Protein AF-A0A1C2DY41-F1 (afdb_monomer_lite)

Structure (mmCIF, N/CA/C/O backbone):
data_AF-A0A1C2DY41-F1
#
_entry.id   AF-A0A1C2DY41-F1
#
loop_
_atom_site.group_PDB
_atom_site.id
_atom_site.type_symbol
_atom_site.label_atom_id
_atom_site.label_alt_id
_atom_site.label_comp_id
_atom_site.label_asym_id
_atom_site.label_entity_id
_atom_site.label_seq_id
_atom_site.pdbx_PDB_ins_code
_atom_site.Cartn_x
_atom_site.Cartn_y
_atom_site.Cartn_z
_atom_site.occupancy
_atom_site.B_iso_or_equiv
_atom_site.auth_seq_id
_atom_site.auth_comp_id
_atom_site.auth_asym_id
_atom_site.auth_atom_id
_atom_site.pdbx_PDB_model_num
ATOM 1 N N . MET A 1 1 ? 20.875 1.725 -9.468 1.00 56.31 1 MET A N 1
ATOM 2 C CA . MET A 1 1 ? 19.395 1.753 -9.435 1.00 56.31 1 MET A CA 1
ATOM 3 C C . MET A 1 1 ? 18.793 0.505 -10.077 1.00 56.31 1 MET A C 1
ATOM 5 O O . MET A 1 1 ? 18.008 -0.135 -9.399 1.00 56.31 1 MET A O 1
ATOM 9 N N . HIS A 1 2 ? 19.220 0.080 -11.276 1.00 62.47 2 HIS A N 1
ATOM 10 C CA . HIS A 1 2 ? 18.656 -1.100 -11.961 1.00 62.47 2 HIS A CA 1
ATOM 11 C C . HIS A 1 2 ? 18.615 -2.416 -11.157 1.00 62.47 2 HIS A C 1
ATOM 13 O O . HIS A 1 2 ? 17.599 -3.099 -11.210 1.00 62.47 2 HIS A O 1
ATOM 19 N N . GLU A 1 3 ? 19.654 -2.775 -10.390 1.00 72.12 3 GLU A N 1
ATOM 20 C CA . GLU A 1 3 ? 19.646 -4.041 -9.625 1.00 72.12 3 GLU A CA 1
ATOM 21 C C . GLU A 1 3 ? 18.596 -4.066 -8.506 1.00 72.12 3 GLU A C 1
ATOM 23 O O . GLU A 1 3 ? 17.915 -5.072 -8.311 1.00 72.12 3 GLU A O 1
ATOM 28 N N . VAL A 1 4 ? 18.418 -2.943 -7.803 1.00 74.19 4 VAL A N 1
ATOM 29 C CA . VAL A 1 4 ? 17.434 -2.823 -6.716 1.00 74.19 4 VAL A CA 1
ATOM 30 C C . VAL A 1 4 ? 16.016 -2.866 -7.281 1.00 74.19 4 VAL A C 1
ATOM 32 O O . VAL A 1 4 ? 15.164 -3.574 -6.748 1.00 74.19 4 VAL A O 1
ATOM 35 N N . SER A 1 5 ? 15.777 -2.165 -8.392 1.00 71.62 5 SER A N 1
ATOM 36 C CA . SER A 1 5 ? 14.498 -2.195 -9.105 1.00 71.62 5 SER A CA 1
ATOM 37 C C . SER A 1 5 ? 14.174 -3.607 -9.602 1.00 71.62 5 SER A C 1
ATOM 39 O O . SER A 1 5 ? 13.076 -4.100 -9.369 1.00 71.62 5 SER A O 1
ATOM 41 N N . ALA A 1 6 ? 15.137 -4.295 -10.224 1.00 79.56 6 ALA A N 1
ATOM 42 C CA . ALA A 1 6 ? 14.951 -5.651 -10.740 1.00 79.56 6 ALA A CA 1
ATOM 43 C C . ALA A 1 6 ? 14.641 -6.661 -9.628 1.00 79.56 6 ALA A C 1
ATOM 45 O O . ALA A 1 6 ? 13.725 -7.472 -9.770 1.00 79.56 6 ALA A O 1
ATOM 46 N N . TRP A 1 7 ? 15.350 -6.579 -8.498 1.00 85.06 7 TRP A N 1
ATOM 47 C CA . TRP A 1 7 ? 15.055 -7.398 -7.325 1.00 85.06 7 TRP A CA 1
ATOM 48 C C . TRP A 1 7 ? 13.657 -7.105 -6.761 1.00 85.06 7 TRP A C 1
ATOM 50 O O . TRP A 1 7 ? 12.905 -8.035 -6.468 1.00 85.06 7 TRP A O 1
ATOM 60 N N . PHE A 1 8 ? 13.278 -5.826 -6.667 1.00 84.50 8 PHE A N 1
ATOM 61 C CA . PHE A 1 8 ? 11.956 -5.416 -6.192 1.00 84.50 8 PHE A CA 1
ATOM 62 C C . PHE A 1 8 ? 10.833 -5.963 -7.081 1.00 84.50 8 PHE A C 1
ATOM 64 O O . PHE A 1 8 ? 9.886 -6.549 -6.563 1.00 84.50 8 PHE A O 1
ATOM 71 N N . PHE A 1 9 ? 10.956 -5.850 -8.409 1.00 82.00 9 PHE A N 1
ATOM 72 C CA . PHE A 1 9 ? 9.982 -6.420 -9.345 1.00 82.00 9 PHE A CA 1
ATOM 73 C C . PHE A 1 9 ? 9.927 -7.952 -9.272 1.00 82.00 9 PHE A C 1
ATOM 75 O O . PHE A 1 9 ? 8.837 -8.518 -9.322 1.00 82.00 9 PHE A O 1
ATOM 82 N N . ALA A 1 10 ? 11.067 -8.628 -9.086 1.00 86.69 10 ALA A N 1
ATOM 83 C CA . ALA A 1 10 ? 11.109 -10.083 -8.916 1.00 86.69 10 ALA A CA 1
ATOM 84 C C . ALA A 1 10 ? 10.403 -10.552 -7.631 1.00 86.69 10 ALA A C 1
ATOM 86 O O . ALA A 1 10 ? 9.807 -11.627 -7.608 1.00 86.69 10 ALA A O 1
ATOM 87 N N . GLN A 1 11 ? 10.450 -9.743 -6.571 1.00 88.81 11 GLN A N 1
ATOM 88 C CA . GLN A 1 11 ? 9.827 -10.035 -5.278 1.00 88.81 11 GLN A CA 1
ATOM 89 C C . GLN A 1 11 ? 8.467 -9.351 -5.086 1.00 88.81 11 GLN A C 1
ATOM 91 O O . GLN A 1 11 ? 7.870 -9.472 -4.018 1.00 88.81 11 GLN A O 1
ATOM 96 N N . LEU A 1 12 ? 7.942 -8.651 -6.096 1.00 85.75 12 LEU A N 1
ATOM 97 C CA . LEU A 1 12 ? 6.758 -7.801 -5.959 1.00 85.75 12 LEU A CA 1
ATOM 98 C C . LEU A 1 12 ? 5.538 -8.572 -5.436 1.00 85.75 12 LEU A C 1
ATOM 100 O O . LEU A 1 12 ? 4.820 -8.080 -4.566 1.00 85.75 12 LEU A O 1
ATOM 104 N N . SER A 1 13 ? 5.319 -9.794 -5.927 1.00 86.00 13 SER A N 1
ATOM 105 C CA . SER A 1 13 ? 4.223 -10.666 -5.484 1.00 86.00 13 SER A CA 1
ATOM 106 C C . SER A 1 13 ? 4.357 -11.055 -4.009 1.00 86.00 13 SER A C 1
ATOM 108 O O . SER A 1 13 ? 3.382 -11.004 -3.254 1.00 86.00 13 SER A O 1
ATOM 110 N N . VAL A 1 14 ? 5.577 -11.383 -3.579 1.00 89.56 14 VAL A N 1
ATOM 111 C CA . VAL A 1 14 ? 5.907 -11.742 -2.196 1.00 89.56 14 VAL A CA 1
ATOM 112 C C . VAL A 1 14 ? 5.723 -10.532 -1.283 1.00 89.56 14 VAL A C 1
ATOM 114 O O . VAL A 1 14 ? 5.019 -10.627 -0.281 1.00 89.56 14 VAL A O 1
ATOM 117 N N . ILE A 1 15 ? 6.267 -9.372 -1.662 1.00 88.94 15 ILE A N 1
ATOM 118 C CA . ILE A 1 15 ? 6.130 -8.115 -0.912 1.00 88.94 15 ILE A CA 1
ATOM 119 C C . ILE A 1 15 ? 4.652 -7.736 -0.780 1.00 88.94 15 ILE A C 1
ATOM 121 O O . ILE A 1 15 ? 4.196 -7.425 0.318 1.00 88.94 15 ILE A O 1
ATOM 125 N N . THR A 1 16 ? 3.879 -7.821 -1.864 1.00 89.38 16 THR A N 1
ATOM 126 C CA . THR A 1 16 ? 2.433 -7.539 -1.869 1.00 89.38 16 THR A CA 1
ATOM 127 C C . THR A 1 16 ? 1.678 -8.451 -0.906 1.00 89.38 16 THR A C 1
ATOM 129 O O . THR A 1 16 ? 0.885 -7.974 -0.093 1.00 89.38 16 THR A O 1
ATOM 132 N N . THR A 1 17 ? 1.978 -9.751 -0.944 1.00 86.88 17 THR A N 1
ATOM 133 C CA . THR A 1 17 ? 1.360 -10.750 -0.064 1.00 86.88 17 THR A CA 1
ATOM 134 C C . THR A 1 17 ? 1.696 -10.478 1.399 1.00 86.88 17 THR A C 1
ATOM 136 O O . THR A 1 17 ? 0.796 -10.406 2.233 1.00 86.88 17 THR A O 1
ATOM 139 N N . ILE A 1 18 ? 2.975 -10.255 1.717 1.00 91.12 18 ILE A N 1
ATOM 140 C CA . ILE A 1 18 ? 3.421 -9.941 3.080 1.00 91.12 18 ILE A CA 1
ATOM 141 C C . ILE A 1 18 ? 2.744 -8.662 3.579 1.00 91.12 18 ILE A C 1
ATOM 143 O O . ILE A 1 18 ? 2.236 -8.639 4.696 1.00 91.12 18 ILE A O 1
ATOM 147 N N . THR A 1 19 ? 2.683 -7.618 2.750 1.00 88.44 19 THR A N 1
ATOM 148 C CA . THR A 1 19 ? 2.072 -6.333 3.124 1.00 88.44 19 THR A CA 1
ATOM 149 C C . THR A 1 19 ? 0.585 -6.499 3.439 1.00 88.44 19 THR A C 1
ATOM 151 O O . THR A 1 19 ? 0.116 -5.996 4.459 1.00 88.44 19 THR A O 1
ATOM 154 N N . GLY A 1 20 ? -0.146 -7.261 2.619 1.00 87.44 20 GLY A N 1
ATOM 155 C CA . GLY A 1 20 ? -1.555 -7.574 2.865 1.00 87.44 20 GLY A CA 1
ATOM 156 C C . GLY A 1 20 ? -1.766 -8.393 4.142 1.00 87.44 20 GLY A C 1
ATOM 157 O O . GLY A 1 20 ? -2.648 -8.071 4.941 1.00 87.44 20 GLY A O 1
ATOM 158 N N . VAL A 1 21 ? -0.942 -9.417 4.378 1.00 90.00 21 VAL A N 1
ATOM 159 C CA . VAL A 1 21 ? -1.025 -10.259 5.583 1.00 90.00 21 VAL A CA 1
ATOM 160 C C . VAL A 1 21 ? -0.725 -9.445 6.841 1.00 90.00 21 VAL A C 1
ATOM 162 O O . VAL A 1 21 ? -1.483 -9.499 7.807 1.00 90.00 21 VAL A O 1
ATOM 165 N N . VAL A 1 22 ? 0.337 -8.637 6.827 1.00 90.00 22 VAL A N 1
ATOM 166 C CA . VAL A 1 22 ? 0.676 -7.750 7.947 1.00 90.00 22 VAL A CA 1
ATOM 167 C C . VAL A 1 22 ? -0.465 -6.770 8.216 1.00 90.00 22 VAL A C 1
ATOM 169 O O . VAL A 1 22 ? -0.883 -6.638 9.363 1.00 90.00 22 VAL A O 1
ATOM 172 N N . ALA A 1 23 ? -1.027 -6.139 7.182 1.00 86.56 23 ALA A N 1
ATOM 173 C CA . ALA A 1 23 ? -2.151 -5.217 7.333 1.00 86.56 23 ALA A CA 1
ATOM 174 C C . ALA A 1 23 ? -3.395 -5.887 7.938 1.00 86.56 23 ALA A C 1
ATOM 176 O O . ALA A 1 23 ? -4.063 -5.290 8.786 1.00 86.56 23 ALA A O 1
ATOM 177 N N . PHE A 1 24 ? -3.678 -7.137 7.557 1.00 87.25 24 PHE A N 1
ATOM 178 C CA . PHE A 1 24 ? -4.754 -7.931 8.148 1.00 87.25 24 PHE A CA 1
ATOM 179 C C . PHE A 1 24 ? -4.530 -8.132 9.652 1.00 87.25 24 PHE A C 1
ATOM 181 O O . PHE A 1 24 ? -5.380 -7.758 10.460 1.00 87.25 24 PHE A O 1
ATOM 188 N N . PHE A 1 25 ? -3.358 -8.644 10.042 1.00 88.31 25 PHE A N 1
ATOM 189 C CA . PHE A 1 25 ? -3.040 -8.888 11.451 1.00 88.31 25 PHE A CA 1
ATOM 190 C C . PHE A 1 25 ? -3.033 -7.602 12.280 1.00 88.31 25 PHE A C 1
ATOM 192 O O . PHE A 1 25 ? -3.614 -7.573 13.365 1.00 88.31 25 PHE A O 1
ATOM 199 N N . VAL A 1 26 ? -2.436 -6.522 11.767 1.00 87.31 26 VAL A N 1
ATOM 200 C CA . VAL A 1 26 ? -2.442 -5.214 12.437 1.00 87.31 26 VAL A CA 1
ATOM 201 C C . VAL A 1 26 ? -3.879 -4.726 12.635 1.00 87.31 26 VAL A C 1
ATOM 203 O O . VAL A 1 26 ? -4.224 -4.292 13.732 1.00 87.31 26 VAL A O 1
ATOM 206 N N . SER A 1 27 ? -4.744 -4.858 11.627 1.00 84.44 27 SER A N 1
ATOM 207 C CA . SER A 1 27 ? -6.152 -4.452 11.726 1.00 84.44 27 SER A CA 1
ATOM 208 C C . SER A 1 27 ? -6.921 -5.269 12.765 1.00 84.44 27 SER A C 1
ATOM 210 O O . SER A 1 27 ? -7.642 -4.696 13.584 1.00 84.44 27 SER A O 1
ATOM 212 N N . CYS A 1 28 ? -6.716 -6.590 12.799 1.00 84.12 28 CYS A N 1
ATOM 213 C CA . CYS A 1 28 ? -7.316 -7.459 13.810 1.00 84.12 28 CYS A CA 1
ATOM 214 C C . CYS A 1 28 ? -6.866 -7.104 15.235 1.00 84.12 28 CYS A C 1
ATOM 216 O O . CYS A 1 28 ? -7.679 -7.138 16.156 1.00 84.12 28 CYS A O 1
ATOM 218 N N . VAL A 1 29 ? -5.594 -6.736 15.427 1.00 85.81 29 VAL A N 1
ATOM 219 C CA . VAL A 1 29 ? -5.056 -6.360 16.744 1.00 85.81 29 VAL A CA 1
ATOM 220 C C . VAL A 1 29 ? -5.559 -4.982 17.184 1.00 85.81 29 VAL A C 1
ATOM 222 O O . VAL A 1 29 ? -5.980 -4.823 18.330 1.00 85.81 29 VAL A O 1
ATOM 225 N N . VAL A 1 30 ? -5.550 -3.991 16.287 1.00 81.69 30 VAL A N 1
ATOM 226 C CA . VAL A 1 30 ? -5.932 -2.602 16.600 1.00 81.69 30 VAL A CA 1
ATOM 227 C C . VAL A 1 30 ? -7.434 -2.471 16.860 1.00 81.69 30 VAL A C 1
ATOM 229 O O . VAL A 1 30 ? -7.835 -1.764 17.784 1.00 81.69 30 VAL A O 1
ATOM 232 N N . LYS A 1 31 ? -8.274 -3.172 16.089 1.00 77.62 31 LYS A N 1
ATOM 233 C CA . LYS A 1 31 ? -9.740 -3.098 16.188 1.00 77.62 31 LYS A CA 1
ATOM 234 C C . LYS A 1 31 ? -10.375 -4.340 16.818 1.00 77.62 31 LYS A C 1
ATOM 236 O O . LYS A 1 31 ? -11.522 -4.646 16.518 1.00 77.62 31 LYS A O 1
ATOM 241 N N . ARG A 1 32 ? -9.683 -5.056 17.712 1.00 75.25 32 ARG A N 1
ATOM 242 C CA . ARG A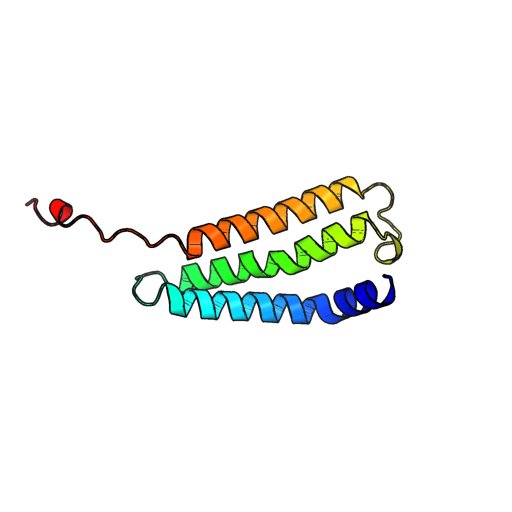 1 32 ? -10.148 -6.357 18.251 1.00 75.25 32 ARG A CA 1
ATOM 243 C C . ARG A 1 32 ? -11.538 -6.353 18.925 1.00 75.25 32 ARG A C 1
ATOM 245 O O . ARG A 1 32 ? -12.101 -7.419 19.125 1.00 75.25 32 ARG A O 1
ATOM 252 N N . ASN A 1 33 ? -12.047 -5.184 19.324 1.00 71.00 33 ASN A N 1
ATOM 253 C CA . ASN A 1 33 ? -13.306 -5.013 20.064 1.00 71.00 33 ASN A CA 1
ATOM 254 C C . ASN A 1 33 ? -14.473 -4.495 19.188 1.00 71.00 33 ASN A C 1
ATOM 256 O O . ASN A 1 33 ? -15.460 -4.019 19.736 1.00 71.00 33 ASN A O 1
ATOM 260 N N . SER A 1 34 ? -14.348 -4.499 17.858 1.00 69.75 34 SER A N 1
ATOM 261 C CA . SER A 1 34 ? -15.403 -4.033 16.946 1.00 69.75 34 SER A CA 1
ATOM 262 C C . SER A 1 34 ? -16.198 -5.221 16.395 1.00 69.75 34 SER A C 1
ATOM 264 O O . SER A 1 34 ? -15.624 -6.253 16.061 1.00 69.75 34 SER A O 1
ATOM 266 N N . ASP A 1 35 ? -17.513 -5.089 16.237 1.00 67.44 35 ASP A N 1
ATOM 267 C CA . ASP A 1 35 ? -18.354 -6.189 15.734 1.00 67.44 35 ASP A CA 1
ATOM 268 C C . ASP A 1 35 ? -18.055 -6.556 14.263 1.00 67.44 35 ASP A C 1
ATOM 270 O O . ASP A 1 35 ? -18.395 -7.643 13.803 1.00 67.44 35 ASP A O 1
ATOM 274 N N . ASN A 1 36 ? -17.344 -5.685 13.530 1.00 74.88 36 ASN A N 1
ATOM 275 C CA . ASN A 1 36 ? -16.997 -5.859 12.114 1.00 74.88 36 ASN A CA 1
ATOM 276 C C . ASN A 1 36 ? -15.486 -6.013 11.844 1.00 74.88 36 ASN A C 1
ATOM 278 O O . ASN A 1 36 ? -15.036 -5.821 10.710 1.00 74.88 36 ASN A O 1
ATOM 282 N N . THR A 1 37 ? -14.682 -6.379 12.851 1.00 77.12 37 THR A N 1
ATOM 283 C CA . THR A 1 37 ? -13.208 -6.425 12.744 1.00 77.12 37 THR A CA 1
ATOM 284 C C . THR A 1 37 ? -12.701 -7.276 11.581 1.00 77.12 37 THR A C 1
ATOM 286 O O . THR A 1 37 ? -11.722 -6.901 10.942 1.00 77.12 37 THR A O 1
ATOM 289 N N . LEU A 1 38 ? -13.348 -8.408 11.283 1.00 79.44 38 LEU A N 1
ATOM 290 C CA . LEU A 1 38 ? -12.879 -9.321 10.237 1.00 79.44 38 LEU A CA 1
ATOM 291 C C . LEU A 1 38 ? -13.063 -8.729 8.829 1.00 79.44 38 LEU A C 1
ATOM 293 O O . LEU A 1 38 ? -12.140 -8.775 8.020 1.00 79.44 38 LEU A O 1
ATOM 297 N N . MET A 1 39 ? -14.230 -8.141 8.543 1.00 82.56 39 MET A N 1
ATOM 298 C CA . MET A 1 39 ? -14.504 -7.513 7.243 1.00 82.56 39 MET A CA 1
ATOM 299 C C . MET A 1 39 ? -13.677 -6.243 7.030 1.00 82.56 39 MET A C 1
ATOM 301 O O . MET A 1 39 ? -13.152 -6.034 5.933 1.00 82.56 39 MET A O 1
ATOM 305 N N . ASP A 1 40 ? -13.494 -5.436 8.081 1.00 82.12 40 ASP A N 1
ATOM 306 C CA . ASP A 1 40 ? -12.615 -4.261 8.030 1.00 82.12 40 ASP A CA 1
ATOM 307 C C . ASP A 1 40 ? -11.159 -4.706 7.782 1.00 82.12 40 ASP A C 1
ATOM 309 O O . ASP A 1 40 ? -10.496 -4.203 6.879 1.00 82.12 40 ASP A O 1
ATOM 313 N N . ALA A 1 41 ? -10.679 -5.746 8.475 1.00 83.88 41 ALA A N 1
ATOM 314 C CA . ALA A 1 41 ? -9.326 -6.273 8.284 1.00 83.88 41 ALA A CA 1
ATOM 315 C C . ALA A 1 41 ? -9.071 -6.826 6.872 1.00 83.88 41 ALA A C 1
ATOM 317 O O . ALA A 1 41 ? -8.001 -6.585 6.311 1.00 83.88 41 ALA A O 1
ATOM 318 N N . VAL A 1 42 ? -10.034 -7.532 6.266 1.00 86.38 42 VAL A N 1
ATOM 319 C CA . VAL A 1 42 ? -9.916 -8.015 4.875 1.00 86.38 42 VAL A CA 1
ATOM 320 C C . VAL A 1 42 ? -9.867 -6.845 3.890 1.00 86.38 42 VAL A C 1
ATOM 322 O O . VAL A 1 42 ? -9.009 -6.813 3.007 1.00 86.38 42 VAL A O 1
ATOM 325 N N . THR A 1 43 ? -10.737 -5.849 4.063 1.00 85.31 43 THR A N 1
ATOM 326 C CA . THR A 1 43 ? -10.785 -4.662 3.191 1.00 85.31 43 THR A CA 1
ATOM 327 C C . THR A 1 43 ? -9.484 -3.859 3.269 1.00 85.31 43 THR A C 1
ATOM 329 O O . THR A 1 43 ? -8.940 -3.412 2.254 1.00 85.31 43 THR A O 1
ATOM 332 N N . ARG A 1 44 ? -8.922 -3.737 4.473 1.00 83.88 44 ARG A N 1
ATOM 333 C CA . ARG A 1 44 ? -7.634 -3.077 4.714 1.00 83.88 44 ARG A CA 1
ATOM 334 C C . ARG A 1 44 ? -6.464 -3.865 4.157 1.00 83.88 44 ARG A C 1
ATOM 336 O O . ARG A 1 44 ? -5.576 -3.275 3.554 1.00 83.88 44 ARG A O 1
ATOM 343 N N . SER A 1 45 ? -6.488 -5.190 4.280 1.00 87.31 45 SER A N 1
ATOM 344 C CA . SER A 1 45 ? -5.502 -6.073 3.653 1.00 87.31 45 SER A CA 1
ATOM 345 C C . SER A 1 45 ? -5.429 -5.849 2.141 1.00 87.31 45 SER A C 1
ATOM 347 O O . SER A 1 45 ? -4.346 -5.609 1.602 1.00 87.31 45 SER A O 1
ATOM 349 N N . ALA A 1 46 ? -6.586 -5.814 1.471 1.00 86.12 46 ALA A N 1
ATOM 350 C CA . ALA A 1 46 ? -6.670 -5.511 0.046 1.00 86.12 46 ALA A CA 1
ATOM 351 C C . ALA A 1 46 ? -6.134 -4.102 -0.264 1.00 86.12 46 ALA A C 1
ATOM 353 O O . ALA A 1 46 ? -5.320 -3.927 -1.170 1.00 86.12 46 ALA A O 1
ATOM 354 N N . THR A 1 47 ? -6.508 -3.109 0.540 1.00 87.25 47 THR A N 1
ATOM 355 C CA . THR A 1 47 ? -6.082 -1.716 0.352 1.00 87.25 47 THR A CA 1
ATOM 356 C C . THR A 1 47 ? -4.576 -1.517 0.558 1.00 87.25 47 THR A C 1
ATOM 358 O O . THR A 1 47 ? -3.932 -0.786 -0.186 1.00 87.25 47 THR A O 1
ATOM 361 N N . TRP A 1 48 ? -3.967 -2.194 1.529 1.00 85.00 48 TRP A N 1
ATOM 362 C CA . TRP A 1 48 ? -2.530 -2.083 1.794 1.00 85.00 48 TRP A CA 1
ATOM 363 C C . TRP A 1 48 ? -1.696 -2.898 0.810 1.00 85.00 48 TRP A C 1
ATOM 365 O O . TRP A 1 48 ? -0.568 -2.515 0.505 1.00 85.00 48 TRP A O 1
ATOM 375 N N . SER A 1 49 ? -2.256 -3.968 0.238 1.00 88.12 49 SER A N 1
ATOM 376 C CA . SER A 1 49 ? -1.626 -4.693 -0.872 1.00 88.12 49 SER A CA 1
ATOM 377 C C . SER A 1 49 ? -1.468 -3.822 -2.131 1.00 88.12 49 SER A C 1
ATOM 379 O O . SER A 1 49 ? -0.598 -4.071 -2.964 1.00 88.12 49 SER A O 1
ATOM 381 N N . ALA A 1 50 ? -2.237 -2.736 -2.259 1.00 84.75 50 ALA A N 1
ATOM 382 C CA . ALA A 1 50 ? -2.050 -1.758 -3.327 1.00 84.75 50 ALA A CA 1
ATOM 383 C C . ALA A 1 50 ? -0.804 -0.869 -3.138 1.00 84.75 50 ALA A C 1
ATOM 385 O O . ALA A 1 50 ? -0.322 -0.320 -4.127 1.00 84.75 50 ALA A O 1
ATOM 386 N N . LEU A 1 51 ? -0.226 -0.755 -1.931 1.00 87.75 51 LEU A N 1
ATOM 387 C CA . LEU A 1 51 ? 0.941 0.107 -1.686 1.00 87.75 51 LEU A CA 1
ATOM 388 C C . LEU A 1 51 ? 2.195 -0.344 -2.464 1.00 87.75 51 LEU A C 1
ATOM 390 O O . LEU A 1 51 ? 2.742 0.482 -3.199 1.00 87.75 51 LEU A O 1
ATOM 394 N N . PRO A 1 52 ? 2.645 -1.619 -2.399 1.00 88.88 52 PRO A N 1
ATOM 395 C CA . PRO A 1 52 ? 3.790 -2.076 -3.193 1.00 88.88 52 PRO A CA 1
ATOM 396 C C . PRO A 1 52 ? 3.553 -1.943 -4.698 1.00 88.88 52 PRO A C 1
ATOM 398 O O . PRO A 1 52 ? 4.468 -1.584 -5.436 1.00 88.88 52 PRO A O 1
ATOM 401 N N . ASN A 1 53 ? 2.311 -2.156 -5.145 1.00 86.12 53 ASN A N 1
ATOM 402 C CA . ASN A 1 53 ? 1.918 -1.944 -6.535 1.00 86.12 53 ASN A CA 1
ATOM 403 C C . ASN A 1 53 ? 2.037 -0.464 -6.927 1.00 86.12 53 ASN A C 1
ATOM 405 O O . ASN A 1 53 ? 2.618 -0.157 -7.962 1.00 86.12 53 ASN A O 1
ATOM 409 N N . GLY A 1 54 ? 1.582 0.466 -6.083 1.00 86.50 54 GLY A N 1
ATOM 410 C CA . GLY A 1 54 ? 1.737 1.905 -6.307 1.00 86.50 54 GLY A CA 1
ATOM 411 C C . GLY A 1 54 ? 3.201 2.343 -6.426 1.00 86.50 54 GLY A C 1
ATOM 412 O O . GLY A 1 54 ? 3.546 3.112 -7.322 1.00 86.50 54 GLY A O 1
ATOM 413 N N . VAL A 1 55 ? 4.085 1.790 -5.586 1.00 87.31 55 VAL A N 1
ATOM 414 C CA . VAL A 1 55 ? 5.540 2.010 -5.687 1.00 87.31 55 VAL A CA 1
ATOM 415 C C . VAL A 1 55 ? 6.095 1.453 -6.999 1.00 87.31 55 VAL A C 1
ATOM 417 O O . VAL A 1 55 ? 6.874 2.131 -7.666 1.00 87.31 55 VAL A O 1
ATOM 420 N N . ALA A 1 56 ? 5.666 0.257 -7.412 1.00 86.75 56 ALA A N 1
ATOM 421 C CA . ALA A 1 56 ? 6.060 -0.335 -8.689 1.00 86.75 56 ALA A CA 1
ATOM 422 C C . ALA A 1 56 ? 5.648 0.545 -9.879 1.00 86.75 56 ALA A C 1
ATOM 424 O O . ALA A 1 56 ? 6.453 0.782 -10.780 1.00 86.75 56 ALA A O 1
ATOM 425 N N . PHE A 1 57 ? 4.427 1.087 -9.844 1.00 86.81 57 PHE A N 1
ATOM 426 C CA . PHE A 1 57 ? 3.930 2.035 -10.838 1.00 86.81 57 PHE A CA 1
ATOM 427 C C . PHE A 1 57 ? 4.795 3.298 -10.900 1.00 86.81 57 PHE A C 1
ATOM 429 O O . PHE A 1 57 ? 5.178 3.702 -11.994 1.00 86.81 57 PHE A O 1
ATOM 436 N N . LEU A 1 58 ? 5.178 3.876 -9.754 1.00 85.75 58 LEU A N 1
ATOM 437 C CA . LEU A 1 58 ? 6.071 5.039 -9.714 1.00 85.75 58 LEU A CA 1
ATOM 438 C C . LEU A 1 58 ? 7.472 4.728 -10.249 1.00 85.75 58 LEU A C 1
ATOM 440 O O . LEU A 1 58 ? 8.006 5.513 -11.029 1.00 85.75 58 LEU A O 1
ATOM 444 N N . LEU A 1 59 ? 8.057 3.581 -9.900 1.00 83.31 59 LEU A N 1
ATOM 445 C CA . LEU A 1 59 ? 9.368 3.178 -10.422 1.00 83.31 59 LEU A CA 1
ATOM 446 C C . LEU A 1 59 ? 9.351 3.024 -11.952 1.00 83.31 59 LEU A C 1
ATOM 448 O O . LEU A 1 59 ? 10.300 3.441 -12.618 1.00 83.31 59 LEU A O 1
ATOM 452 N N . CYS A 1 60 ? 8.243 2.532 -12.517 1.00 80.25 60 CYS A N 1
ATOM 453 C CA . CYS A 1 60 ? 8.048 2.442 -13.969 1.00 80.25 60 CYS A CA 1
ATOM 454 C C . CYS A 1 60 ? 7.965 3.810 -14.668 1.00 80.25 60 CYS A C 1
ATOM 456 O O . CYS A 1 60 ? 8.170 3.879 -15.877 1.00 80.25 60 CYS A O 1
ATOM 458 N N . THR A 1 61 ? 7.676 4.901 -13.946 1.00 79.38 61 THR A N 1
ATOM 459 C CA . THR A 1 61 ? 7.695 6.257 -14.533 1.00 79.38 61 THR A CA 1
ATOM 460 C C . THR A 1 61 ? 9.114 6.757 -14.779 1.00 79.38 61 THR A C 1
ATOM 462 O O . THR A 1 61 ? 9.345 7.511 -15.720 1.00 79.38 61 THR A O 1
ATOM 465 N N . THR A 1 62 ? 10.059 6.326 -13.938 1.00 75.50 62 THR A N 1
ATOM 466 C CA . THR A 1 62 ? 11.465 6.744 -13.985 1.00 75.50 62 THR A CA 1
ATOM 467 C C . THR A 1 62 ? 12.352 5.792 -14.783 1.00 75.50 62 THR A C 1
ATOM 469 O O . THR A 1 62 ? 13.381 6.217 -15.297 1.00 75.50 62 THR A O 1
ATOM 472 N N . ASP A 1 63 ? 11.966 4.518 -14.890 1.00 70.25 63 ASP A N 1
ATOM 473 C CA . ASP A 1 63 ? 12.736 3.481 -15.575 1.00 70.25 63 ASP A CA 1
ATOM 474 C C . ASP A 1 63 ? 11.808 2.610 -16.437 1.00 70.25 63 ASP A C 1
ATOM 476 O O . ASP A 1 63 ? 11.148 1.684 -15.958 1.00 70.25 63 ASP A O 1
ATOM 480 N N . SER A 1 64 ? 11.744 2.925 -17.733 1.00 62.69 64 SER A N 1
ATOM 481 C CA . SER A 1 64 ? 10.898 2.227 -18.711 1.00 62.69 64 SER A CA 1
ATOM 482 C C . SER A 1 64 ? 11.438 0.851 -19.112 1.00 62.69 64 SER A C 1
ATOM 484 O O . SER A 1 64 ? 10.752 0.102 -19.811 1.00 62.69 64 SER A O 1
ATOM 486 N N . SER A 1 65 ? 12.633 0.477 -18.642 1.00 64.56 65 SER A N 1
ATOM 487 C CA . SER A 1 65 ? 13.288 -0.798 -18.965 1.00 64.56 65 SER A CA 1
ATOM 488 C C . SER A 1 65 ? 12.458 -2.011 -18.537 1.00 64.56 65 SER A C 1
ATOM 490 O O . SER A 1 65 ? 12.535 -3.070 -19.157 1.00 64.56 65 SER A O 1
ATOM 492 N N . PHE A 1 66 ? 11.635 -1.855 -17.498 1.00 60.72 66 PHE A N 1
ATOM 493 C CA . PHE A 1 66 ? 10.772 -2.916 -16.975 1.00 60.72 66 PHE A CA 1
ATOM 494 C C . PHE A 1 66 ? 9.449 -3.049 -17.735 1.00 60.72 66 PHE A C 1
ATOM 496 O O . PHE A 1 66 ? 8.804 -4.093 -17.643 1.00 60.72 66 PHE A O 1
ATOM 503 N N . ILE A 1 67 ? 9.053 -2.036 -18.522 1.00 59.00 67 ILE A N 1
ATOM 504 C CA . ILE A 1 67 ? 7.886 -2.122 -19.403 1.00 59.00 67 ILE A CA 1
ATOM 505 C C . ILE A 1 67 ? 8.157 -1.412 -20.745 1.00 59.00 67 ILE A C 1
ATOM 507 O O . ILE A 1 67 ? 7.761 -0.260 -20.947 1.00 59.00 67 ILE A O 1
ATOM 511 N N . PRO A 1 68 ? 8.778 -2.107 -21.718 1.00 51.00 68 PRO A N 1
ATOM 512 C CA . PRO A 1 68 ? 9.287 -1.497 -22.951 1.00 51.00 68 PRO A CA 1
ATOM 513 C C . PRO A 1 68 ? 8.208 -0.942 -23.901 1.00 51.00 68 PRO A C 1
ATOM 515 O O . PRO A 1 68 ? 8.538 -0.328 -24.910 1.00 51.00 68 PRO A O 1
ATOM 518 N N . LYS A 1 69 ? 6.914 -1.133 -23.604 1.00 52.66 69 LYS A N 1
ATOM 519 C CA . LYS A 1 69 ? 5.785 -0.662 -24.430 1.00 52.66 69 LYS A CA 1
ATOM 520 C C . LYS A 1 69 ? 5.092 0.605 -23.914 1.00 52.66 69 LYS A C 1
ATOM 522 O O . LYS A 1 69 ? 4.086 1.001 -24.491 1.00 52.66 69 LYS A O 1
ATOM 527 N N . LEU A 1 70 ? 5.574 1.220 -22.831 1.00 53.72 70 LEU A N 1
ATOM 528 C CA . LEU A 1 70 ? 4.819 2.256 -22.105 1.00 53.72 70 LEU A CA 1
ATOM 529 C C . LEU A 1 70 ? 5.511 3.620 -22.031 1.00 53.72 70 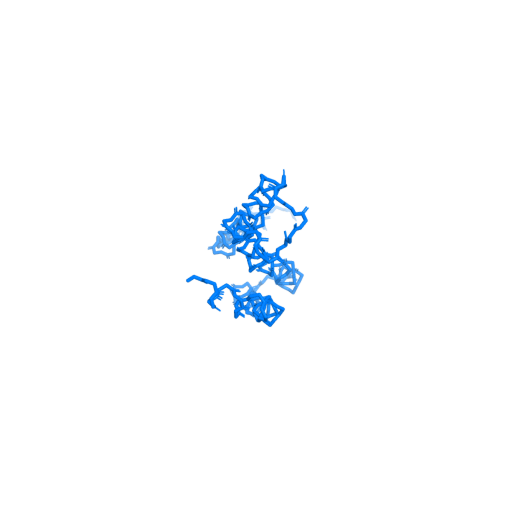LEU A C 1
ATOM 531 O O . LEU A 1 70 ? 5.113 4.456 -21.225 1.00 53.72 70 LEU A O 1
ATOM 535 N N . ALA A 1 71 ? 6.486 3.877 -22.908 1.00 50.91 71 ALA A N 1
ATOM 536 C CA . ALA A 1 71 ? 7.196 5.157 -22.988 1.00 50.91 71 ALA A CA 1
ATOM 537 C C . ALA A 1 71 ? 6.255 6.377 -23.137 1.00 50.91 71 ALA A C 1
ATOM 539 O O . ALA A 1 71 ? 6.509 7.406 -22.518 1.00 50.91 71 ALA A 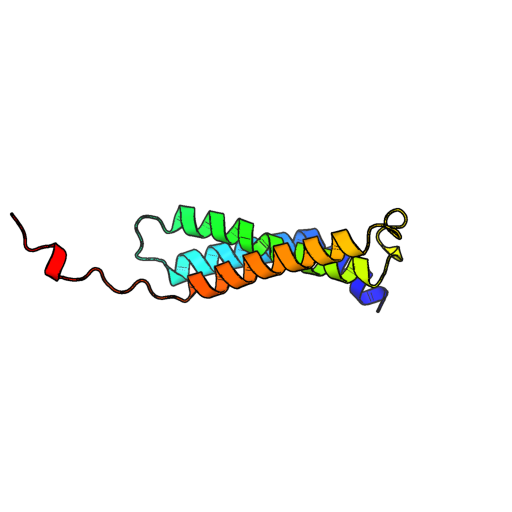O 1
ATOM 540 N N . ASP A 1 72 ? 5.127 6.237 -23.847 1.00 57.72 72 ASP A N 1
ATOM 541 C CA . ASP A 1 72 ? 4.100 7.290 -23.976 1.00 57.72 72 ASP A CA 1
ATOM 542 C C . ASP A 1 72 ? 3.085 7.333 -22.819 1.00 57.72 72 ASP A C 1
ATOM 544 O O . ASP A 1 72 ? 2.268 8.245 -22.722 1.00 57.72 72 ASP A O 1
ATOM 548 N N . SER A 1 73 ? 3.115 6.350 -21.918 1.00 66.12 73 SER A N 1
ATOM 549 C CA . SER A 1 73 ? 2.111 6.180 -20.863 1.00 66.12 73 SER A CA 1
ATOM 550 C C . SER A 1 73 ? 2.638 6.504 -19.463 1.00 66.12 73 SER A C 1
ATOM 552 O O . SER A 1 73 ? 1.939 6.251 -18.479 1.00 66.12 73 SER A O 1
ATOM 554 N N . SER A 1 74 ? 3.840 7.078 -19.349 1.00 72.06 74 SER A N 1
ATOM 555 C CA . SER A 1 74 ? 4.498 7.442 -18.082 1.00 72.06 74 SER A CA 1
ATOM 556 C C . SER A 1 74 ? 3.597 8.253 -17.140 1.00 72.06 74 SER A C 1
ATOM 558 O O . SER A 1 74 ? 3.577 8.009 -15.935 1.00 72.06 74 SER A O 1
ATOM 560 N N . VAL A 1 75 ? 2.760 9.140 -17.686 1.00 77.50 75 VAL A N 1
ATOM 561 C CA . VAL A 1 75 ? 1.772 9.924 -16.926 1.00 77.50 75 VAL A CA 1
ATOM 562 C C . VAL A 1 75 ? 0.691 9.038 -16.292 1.00 77.50 75 VAL A C 1
ATOM 564 O O . VAL A 1 75 ? 0.295 9.273 -15.153 1.00 77.50 75 VAL A O 1
ATOM 567 N N . ALA A 1 76 ? 0.236 7.987 -16.979 1.00 80.56 76 ALA A N 1
ATOM 568 C CA . ALA A 1 76 ? -0.747 7.051 -16.432 1.00 80.56 76 ALA A CA 1
ATOM 569 C C . ALA A 1 76 ? -0.145 6.185 -15.315 1.00 80.56 76 ALA A C 1
ATOM 571 O O . ALA A 1 76 ? -0.805 5.947 -14.306 1.00 80.56 76 ALA A O 1
ATOM 572 N N . PHE A 1 77 ? 1.120 5.775 -15.456 1.00 81.88 77 PHE A N 1
ATOM 573 C CA . PHE A 1 77 ? 1.859 5.083 -14.394 1.00 81.88 77 PHE A CA 1
ATOM 574 C C . PHE A 1 77 ? 2.046 5.975 -13.169 1.00 81.88 77 PHE A C 1
ATOM 576 O O . PHE A 1 77 ? 1.857 5.526 -12.042 1.00 81.88 77 PHE A O 1
ATOM 583 N N . PHE A 1 78 ? 2.334 7.258 -13.382 1.00 83.94 78 PHE A N 1
ATOM 584 C CA . PHE A 1 78 ? 2.459 8.231 -12.306 1.00 83.94 78 PHE A CA 1
ATOM 585 C C . PHE A 1 78 ? 1.133 8.434 -11.566 1.00 83.94 78 PHE A C 1
ATOM 587 O O . PHE A 1 78 ? 1.074 8.289 -10.346 1.00 83.94 78 PHE A O 1
ATOM 594 N N . MET A 1 79 ? 0.053 8.697 -12.306 1.00 86.38 79 MET A N 1
ATOM 595 C CA . MET A 1 79 ? -1.281 8.895 -11.736 1.00 86.38 79 MET A CA 1
ATOM 596 C C . MET A 1 79 ? -1.801 7.638 -11.032 1.00 86.38 79 MET A C 1
ATOM 598 O O . MET A 1 79 ? -2.322 7.731 -9.921 1.00 86.38 79 MET A O 1
ATOM 602 N N . GLY A 1 80 ? -1.619 6.460 -11.634 1.00 85.12 80 GLY A N 1
ATOM 603 C CA . GLY A 1 80 ? -1.980 5.179 -11.027 1.00 85.12 80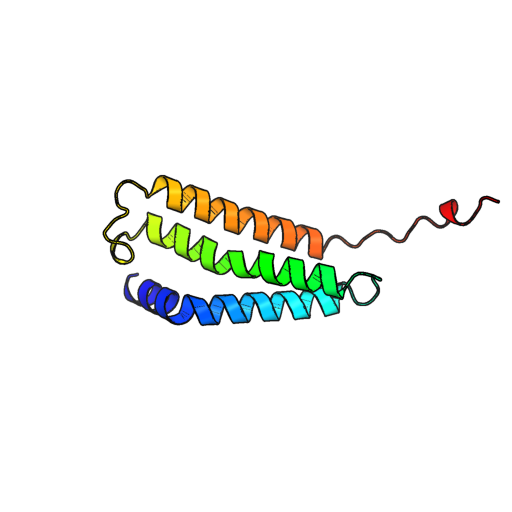 GLY A CA 1
ATOM 604 C C . GLY A 1 80 ? -1.167 4.886 -9.766 1.00 85.12 80 GLY A C 1
ATOM 605 O O . GLY A 1 80 ? -1.732 4.503 -8.743 1.00 85.12 80 GLY A O 1
ATOM 606 N N . GLY A 1 81 ? 0.143 5.144 -9.802 1.00 86.94 81 GLY A N 1
ATOM 607 C CA . GLY A 1 81 ? 1.032 4.992 -8.652 1.00 86.94 81 GLY A CA 1
ATOM 608 C C . GLY A 1 81 ? 0.630 5.882 -7.478 1.00 86.94 81 GLY A C 1
ATOM 609 O O . GLY A 1 81 ? 0.473 5.394 -6.359 1.00 86.94 81 GLY A O 1
ATOM 610 N N . ILE A 1 82 ? 0.376 7.169 -7.737 1.00 88.62 82 ILE A N 1
ATOM 611 C CA . ILE A 1 82 ? -0.101 8.108 -6.713 1.00 88.62 82 ILE A CA 1
ATOM 612 C C . ILE A 1 82 ? -1.468 7.695 -6.173 1.00 88.62 82 ILE A C 1
ATOM 614 O O . ILE A 1 82 ? -1.659 7.734 -4.961 1.00 88.62 82 ILE A O 1
ATOM 618 N N . ALA A 1 83 ? -2.409 7.287 -7.027 1.00 88.38 83 ALA A N 1
ATOM 619 C CA . ALA A 1 83 ? -3.740 6.883 -6.584 1.00 88.38 83 ALA A CA 1
ATOM 620 C C . ALA A 1 83 ? -3.678 5.693 -5.613 1.00 88.38 83 ALA A C 1
ATOM 622 O O . ALA A 1 83 ? -4.267 5.746 -4.534 1.00 88.38 83 ALA A O 1
ATOM 623 N N . LEU A 1 84 ? -2.906 4.655 -5.948 1.00 87.31 84 LEU A N 1
ATOM 624 C CA . LEU A 1 84 ? -2.731 3.476 -5.093 1.00 87.31 84 LEU A CA 1
ATOM 625 C C . LEU A 1 84 ? -2.054 3.827 -3.759 1.00 87.31 84 LEU A C 1
ATOM 627 O O . LEU A 1 84 ? -2.468 3.343 -2.703 1.00 87.31 84 LEU A O 1
ATOM 631 N N . LEU A 1 85 ? -1.061 4.721 -3.786 1.00 88.62 85 LEU A N 1
ATOM 632 C CA . LEU A 1 85 ? -0.411 5.215 -2.572 1.00 88.62 85 LEU A CA 1
ATOM 633 C C . LEU A 1 85 ? -1.342 6.069 -1.707 1.00 88.62 85 LEU A C 1
ATOM 635 O O . LEU A 1 85 ? -1.362 5.913 -0.487 1.00 88.62 85 LEU A O 1
ATOM 639 N N . ALA A 1 86 ? -2.125 6.956 -2.320 1.00 87.38 86 ALA A N 1
ATOM 640 C CA . ALA A 1 86 ? -3.046 7.844 -1.624 1.00 87.38 86 ALA A CA 1
ATOM 641 C C . ALA A 1 86 ? -4.155 7.061 -0.914 1.00 87.38 86 ALA A C 1
ATOM 643 O O . ALA A 1 86 ? -4.451 7.345 0.246 1.00 87.38 86 ALA A O 1
ATOM 644 N N . VAL A 1 87 ? -4.727 6.049 -1.575 1.00 86.00 87 VAL A N 1
ATOM 645 C CA . VAL A 1 87 ? -5.759 5.191 -0.977 1.00 86.00 87 VAL A CA 1
ATOM 646 C C . VAL A 1 87 ? -5.182 4.391 0.196 1.00 86.00 87 VAL A C 1
ATOM 648 O O . VAL A 1 87 ? -5.780 4.379 1.272 1.00 86.00 87 VAL A O 1
ATOM 651 N N . GLY A 1 88 ? -3.984 3.811 0.048 1.00 84.62 88 GLY A N 1
ATOM 652 C CA . GLY A 1 88 ? -3.314 3.103 1.143 1.00 84.62 88 GLY A CA 1
ATOM 653 C C . GLY A 1 88 ? -2.966 4.008 2.334 1.00 84.62 88 GLY A C 1
ATOM 654 O O . GLY A 1 88 ? -3.213 3.646 3.483 1.00 84.62 88 GLY A O 1
ATOM 655 N N . MET A 1 89 ? -2.463 5.222 2.084 1.00 83.75 89 MET A N 1
ATOM 656 C CA . MET A 1 89 ? -2.173 6.202 3.142 1.00 83.75 89 MET A CA 1
ATOM 657 C C . MET A 1 89 ? -3.438 6.716 3.840 1.00 83.75 89 MET A C 1
ATOM 659 O O . MET A 1 89 ? -3.442 6.909 5.059 1.00 83.75 89 MET A O 1
ATOM 663 N N . TRP A 1 90 ? -4.517 6.939 3.088 1.00 84.06 90 TRP A N 1
ATOM 664 C CA . TRP A 1 90 ? -5.806 7.340 3.646 1.00 84.06 90 TRP A CA 1
ATOM 665 C C . TRP A 1 90 ? -6.369 6.263 4.573 1.00 84.06 90 TRP A C 1
ATOM 667 O O . TRP A 1 90 ? -6.817 6.570 5.681 1.00 84.06 90 TRP A O 1
ATOM 677 N N . ASP A 1 91 ? -6.291 4.999 4.158 1.00 82.94 91 ASP A N 1
ATOM 678 C CA . ASP A 1 91 ? -6.724 3.875 4.979 1.00 82.94 91 ASP A CA 1
ATOM 679 C C . ASP A 1 91 ? -5.899 3.741 6.269 1.00 82.94 91 ASP A C 1
ATOM 681 O O . ASP A 1 91 ? -6.463 3.597 7.359 1.00 82.94 91 ASP A O 1
ATOM 685 N N . LEU A 1 92 ? -4.574 3.898 6.168 1.00 75.94 92 LEU A N 1
ATOM 686 C CA . LEU A 1 92 ? -3.656 3.872 7.307 1.00 75.94 92 LEU A CA 1
ATOM 687 C C . LEU A 1 92 ? -3.986 4.977 8.319 1.00 75.94 92 LEU A C 1
ATOM 689 O O . LEU A 1 92 ? -4.069 4.725 9.521 1.00 75.94 92 LEU A O 1
ATOM 693 N N . LYS A 1 93 ? -4.293 6.187 7.842 1.00 80.62 93 LYS A N 1
ATOM 694 C CA . LYS A 1 93 ? -4.763 7.287 8.697 1.00 80.62 93 LYS A CA 1
ATOM 695 C C . LYS A 1 93 ? -6.077 6.950 9.409 1.00 80.62 93 LYS A C 1
ATOM 697 O O . LYS A 1 93 ? -6.257 7.331 10.564 1.00 80.62 93 LYS A O 1
ATOM 702 N N . ASN A 1 94 ? -6.994 6.250 8.745 1.00 79.12 94 ASN A N 1
ATOM 703 C CA . ASN A 1 94 ? -8.269 5.848 9.340 1.00 79.12 94 ASN A CA 1
ATOM 704 C C . ASN A 1 94 ? -8.145 4.637 10.272 1.00 79.12 94 ASN A C 1
ATOM 706 O O . ASN A 1 94 ? -9.029 4.434 11.095 1.00 79.12 94 ASN A O 1
ATOM 710 N N . LEU A 1 95 ? -7.075 3.842 10.175 1.00 72.31 95 LEU A N 1
ATOM 711 C CA . LEU A 1 95 ? -6.814 2.730 11.095 1.00 72.31 95 LEU A CA 1
ATOM 712 C C . LEU A 1 95 ? -6.543 3.223 12.519 1.00 72.31 95 LEU A C 1
ATOM 714 O O . LEU A 1 95 ? -7.043 2.659 13.486 1.00 72.31 95 LEU A O 1
ATOM 718 N N . PHE A 1 96 ? -5.752 4.292 12.635 1.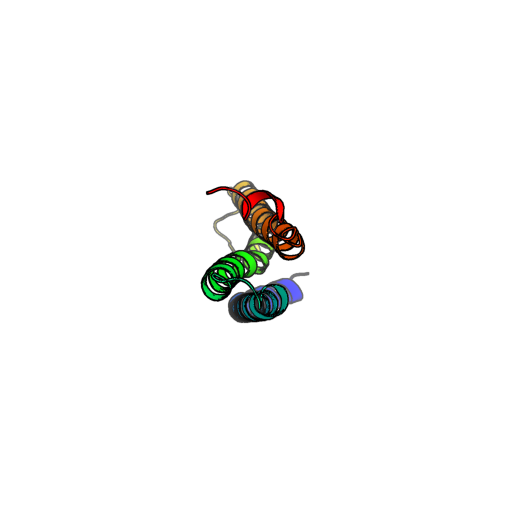00 70.31 96 PHE A N 1
ATOM 719 C CA . PHE A 1 96 ? -5.322 4.847 13.920 1.00 70.31 96 PHE A CA 1
ATOM 720 C C . PHE A 1 96 ? -6.281 5.890 14.496 1.00 70.31 96 PHE A C 1
ATOM 722 O O . PHE A 1 96 ? -6.113 6.318 15.640 1.00 70.31 96 PHE A O 1
ATOM 729 N N . LYS A 1 97 ? -7.303 6.305 13.742 1.00 72.94 97 LYS A N 1
ATOM 730 C CA . LYS A 1 97 ? -8.394 7.100 14.303 1.00 72.94 97 LYS A CA 1
ATOM 731 C C . LYS A 1 97 ? -9.227 6.196 15.203 1.00 72.94 97 LYS A C 1
ATOM 733 O O . LYS A 1 97 ? -10.042 5.413 14.733 1.00 72.94 97 LYS A O 1
ATOM 738 N N . ARG A 1 98 ? -8.986 6.308 16.509 1.00 53.22 98 ARG A N 1
ATOM 739 C CA . ARG A 1 98 ? -9.791 5.672 17.551 1.00 53.22 98 ARG A CA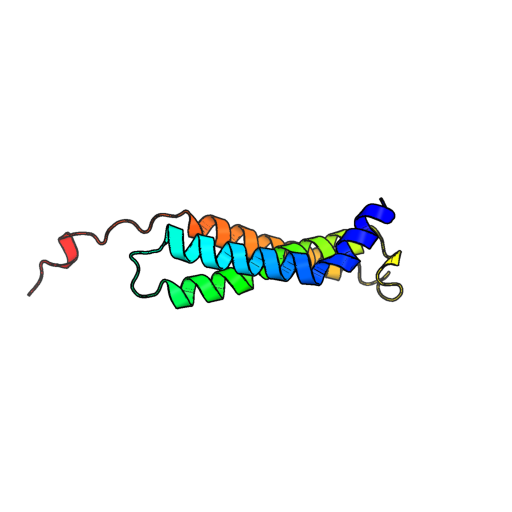 1
ATOM 740 C C . ARG A 1 98 ? -11.234 6.148 17.369 1.00 53.22 98 ARG A C 1
ATOM 742 O O . ARG A 1 98 ? -11.491 7.344 17.494 1.00 53.22 98 ARG A O 1
ATOM 749 N N . GLU A 1 99 ? -12.142 5.236 17.026 1.00 56.16 99 GLU A N 1
ATOM 750 C CA . GLU A 1 99 ? -13.577 5.511 17.103 1.00 56.16 99 GLU A CA 1
ATOM 751 C C . GLU A 1 99 ? -13.846 5.957 18.545 1.00 56.16 99 GLU A C 1
ATOM 753 O O . GLU A 1 99 ? -13.509 5.248 19.500 1.00 56.16 99 GLU A O 1
ATOM 758 N N . ALA A 1 100 ? -14.304 7.201 18.707 1.00 51.50 100 ALA A N 1
ATOM 759 C CA . ALA A 1 100 ? -14.701 7.706 20.010 1.00 51.50 100 ALA A CA 1
ATOM 760 C C . ALA A 1 100 ? -15.764 6.748 20.571 1.00 51.50 100 ALA A C 1
ATOM 762 O O . ALA A 1 100 ? -16.593 6.265 19.793 1.00 51.50 100 ALA A O 1
ATOM 763 N N . PRO A 1 101 ? -15.728 6.423 21.877 1.00 49.47 101 PRO A N 1
ATOM 764 C CA . PRO A 1 101 ? -16.760 5.580 22.459 1.00 49.47 101 PRO A CA 1
ATOM 765 C C . PRO A 1 101 ? -18.140 6.172 22.130 1.00 49.47 101 PRO A C 1
ATOM 767 O O . PRO A 1 101 ? -18.269 7.401 22.121 1.00 49.47 101 PRO A O 1
ATOM 770 N N . PRO A 1 102 ? -19.147 5.332 21.830 1.00 51.88 102 PRO A N 1
ATOM 771 C CA . PRO A 1 102 ? -20.499 5.814 21.598 1.00 51.88 102 PRO A CA 1
ATOM 772 C C . PRO A 1 102 ? -20.931 6.646 22.804 1.00 51.88 102 PRO A C 1
ATOM 774 O O . PRO A 1 102 ? -20.737 6.240 23.952 1.00 51.88 102 PRO A O 1
ATOM 777 N N . ASP A 1 103 ? -21.454 7.837 22.527 1.00 53.34 103 ASP A N 1
ATOM 778 C CA . ASP A 1 103 ? -21.873 8.784 23.549 1.00 53.34 103 ASP A CA 1
ATOM 779 C C . ASP A 1 103 ? -22.920 8.094 24.450 1.00 53.34 103 ASP A C 1
ATOM 781 O O . ASP A 1 103 ? -23.955 7.640 23.935 1.00 53.34 103 ASP A O 1
ATOM 785 N N . PRO A 1 104 ? -22.697 7.982 25.777 1.00 54.62 104 PRO A N 1
ATOM 786 C CA . PRO A 1 104 ? -23.645 7.337 26.690 1.00 54.62 104 PRO A CA 1
ATOM 787 C C . PRO A 1 104 ? -25.009 8.047 26.736 1.00 54.62 104 PRO A C 1
ATOM 789 O O . PRO A 1 104 ? -25.961 7.522 27.304 1.00 54.62 104 PRO A O 1
ATOM 792 N N . ALA A 1 105 ? -25.131 9.220 26.108 1.00 55.75 105 ALA A N 1
ATOM 793 C CA . ALA A 1 105 ? -26.385 9.940 25.930 1.00 55.75 105 ALA A CA 1
ATOM 794 C C . ALA A 1 105 ? -27.358 9.287 24.923 1.00 55.75 105 ALA A C 1
ATOM 796 O O . ALA A 1 105 ? -28.521 9.678 24.882 1.00 55.75 105 ALA A O 1
ATOM 797 N N . SER A 1 106 ? -26.930 8.296 24.128 1.00 52.34 106 SER A N 1
ATOM 798 C CA . SER A 1 106 ? -27.808 7.608 23.159 1.00 52.34 106 SER A CA 1
ATOM 799 C C . SER A 1 106 ? -28.499 6.347 23.701 1.00 52.34 106 SER A C 1
ATOM 801 O O . SER A 1 106 ? -29.443 5.862 23.084 1.00 52.34 106 SER A O 1
ATOM 803 N N . THR A 1 107 ? -28.100 5.846 24.876 1.00 54.31 107 THR A N 1
ATOM 804 C CA . THR A 1 107 ? -28.766 4.728 25.580 1.00 54.31 107 THR A CA 1
ATOM 805 C C . THR A 1 107 ? -29.875 5.180 26.534 1.00 54.31 107 THR A C 1
ATOM 807 O O . THR A 1 107 ? -30.458 4.361 27.240 1.00 54.31 107 THR A O 1
ATOM 810 N N . GLY A 1 108 ? -30.182 6.478 26.566 1.00 54.34 108 GLY A N 1
ATOM 811 C CA . GLY A 1 108 ? -31.226 7.062 27.398 1.00 54.34 108 GLY A CA 1
ATOM 812 C C . GLY A 1 108 ? -32.365 7.656 26.579 1.00 54.34 108 GLY A C 1
ATOM 813 O O . GLY A 1 108 ? -32.550 8.866 26.617 1.00 54.34 108 GLY A O 1
ATOM 814 N N . ALA A 1 109 ? -33.134 6.840 25.859 1.00 48.88 109 ALA A N 1
ATOM 815 C CA . ALA A 1 109 ? -34.491 7.217 25.469 1.00 48.88 109 ALA A CA 1
ATOM 816 C C . ALA A 1 109 ? -35.338 5.986 25.119 1.00 48.88 109 ALA A C 1
ATOM 818 O O . ALA A 1 109 ? -35.038 5.279 24.161 1.00 48.88 109 ALA A O 1
ATOM 819 N N . THR A 1 110 ? -36.416 5.857 25.900 1.00 45.44 110 THR A N 1
ATOM 820 C CA . THR A 1 110 ? -37.614 5.001 25.790 1.00 45.44 110 THR A CA 1
ATOM 821 C C . THR A 1 110 ? -37.475 3.514 26.072 1.00 45.44 110 THR A C 1
ATOM 823 O O . THR A 1 110 ? -36.887 2.793 25.243 1.00 45.44 110 THR A O 1
#

Secondary structure (DSSP, 8-state):
-HHHHHHHHHTHHHHHHHHHHHHHHHHHHHTTTSTTHHHHHHHHHHHHHHHHHHHHHHHHHH-GGG-TT-GGGHHHHHHHHHHHHHHHHHHHHHHSS-PPPPPGGGS---

pLDDT: mean 76.63, std 12.93, range [45.44, 91.12]

Radius of gyration: 18.77 Å; chains: 1; bounding box: 57×22×52 Å

Foldseek 3Di:
DVVVLVVLVVCLVVVLQVQLVVQLVLQCVLPVPDPCSNVLSNVLSVLRSLLSVLVNLLVCLVDVVVPVPCPVPSVVSPVSSVVSNVSNVVSVVVSPPPPDPPDPVVVPDD

Sequence (110 aa):
MHEVSAWFFAQLSVITTITGVVAFFVSCVVKRNSDNTLMDAVTRSATWSALPNGVAFLLCTTDSSFIPKLADSSVAFFMGGIALLAVGMWDLKNLFKREAPPDPASTGAT

Organism: NCBI:txid158627